Protein AF-A0A0K8Q0C8-F1 (afdb_monomer_lite)

Sequence (95 aa):
MPLPAGSHTDWMTAAGIDPANFGYVDYIVSRESGWNPNAVNTSSGACGLGQQLPCGKWAGAWNDPVAALEAMNSYVGRYGGWAGAYSHWRTYRNY

Structure (mmCIF, N/CA/C/O backbone):
data_AF-A0A0K8Q0C8-F1
#
_entry.id   AF-A0A0K8Q0C8-F1
#
loop_
_atom_site.group_PDB
_atom_site.id
_atom_site.t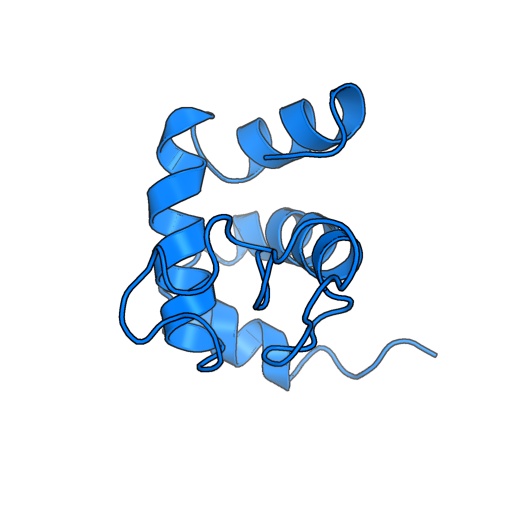ype_symbol
_atom_site.label_atom_id
_atom_site.label_alt_id
_atom_site.label_comp_id
_atom_site.label_asym_id
_atom_site.label_entity_id
_atom_site.label_seq_id
_atom_site.pdbx_PDB_ins_code
_atom_site.Cartn_x
_atom_site.Cartn_y
_atom_site.Cartn_z
_atom_site.occupancy
_atom_site.B_iso_or_equiv
_atom_site.auth_seq_id
_atom_site.auth_comp_id
_atom_site.auth_asym_id
_atom_site.auth_atom_id
_atom_site.pdbx_PDB_model_num
ATOM 1 N N . MET A 1 1 ? -15.457 -7.393 -14.534 1.00 39.38 1 MET A N 1
ATOM 2 C CA . MET A 1 1 ? -14.767 -8.688 -14.358 1.00 39.38 1 MET A CA 1
ATOM 3 C C . MET A 1 1 ? -13.441 -8.369 -13.680 1.00 39.38 1 MET A C 1
ATOM 5 O O . MET A 1 1 ? -12.714 -7.571 -14.261 1.00 39.38 1 MET A O 1
ATOM 9 N N . PRO A 1 2 ? -13.169 -8.813 -12.441 1.00 41.53 2 PRO A N 1
ATOM 10 C CA . PRO A 1 2 ? -11.905 -8.496 -11.777 1.00 41.53 2 PRO A CA 1
ATOM 11 C C . PRO A 1 2 ? -10.757 -9.244 -12.468 1.00 41.53 2 PRO A C 1
ATOM 13 O O . PRO A 1 2 ? -10.949 -10.374 -12.919 1.00 41.53 2 PRO A O 1
ATOM 16 N N . LEU A 1 3 ? -9.596 -8.597 -12.579 1.00 39.22 3 LEU A N 1
ATOM 17 C CA . LEU A 1 3 ? -8.364 -9.192 -13.105 1.00 39.22 3 LEU A CA 1
ATOM 18 C C . LEU A 1 3 ? -7.931 -10.382 -12.222 1.00 39.22 3 LEU A C 1
ATOM 20 O O . LEU A 1 3 ? -8.218 -10.381 -11.023 1.00 39.22 3 LEU A O 1
ATOM 24 N N . PRO A 1 4 ? -7.297 -11.420 -12.794 1.00 41.53 4 PRO A N 1
ATOM 25 C CA . PRO A 1 4 ? -7.035 -12.666 -12.087 1.00 41.53 4 PRO A CA 1
ATOM 26 C C . PRO A 1 4 ? -6.059 -12.442 -10.927 1.00 41.53 4 PRO A C 1
ATOM 28 O O . PRO A 1 4 ? -5.038 -11.778 -11.087 1.00 41.53 4 PRO A O 1
ATOM 31 N N . ALA A 1 5 ? -6.356 -13.063 -9.784 1.00 50.06 5 ALA A N 1
ATOM 32 C CA . ALA A 1 5 ? -5.619 -12.996 -8.517 1.00 50.06 5 ALA A CA 1
ATOM 33 C C . ALA A 1 5 ? -4.146 -13.477 -8.571 1.00 50.06 5 ALA A C 1
ATOM 35 O O . ALA A 1 5 ? -3.517 -13.612 -7.533 1.00 50.06 5 ALA A O 1
ATOM 36 N N . GLY A 1 6 ? -3.590 -13.750 -9.756 1.00 50.19 6 GLY A N 1
ATOM 37 C CA . GLY A 1 6 ? -2.242 -14.293 -9.934 1.00 50.19 6 GLY A CA 1
ATOM 38 C C . GLY A 1 6 ? -1.122 -13.270 -9.724 1.00 50.19 6 GLY A C 1
ATOM 39 O O . GLY A 1 6 ? -0.231 -13.522 -8.932 1.00 50.19 6 GLY A O 1
ATOM 40 N N . SER A 1 7 ? -1.153 -12.089 -10.356 1.00 77.00 7 SER A N 1
ATOM 41 C CA . SER A 1 7 ? 0.031 -11.201 -10.362 1.00 77.00 7 SER A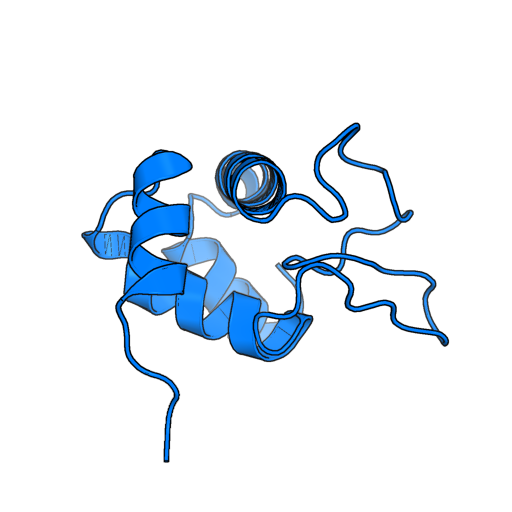 CA 1
ATOM 42 C C . SER A 1 7 ? 0.224 -10.390 -9.078 1.00 77.00 7 SER A C 1
ATOM 44 O O . SER A 1 7 ? 1.349 -10.199 -8.628 1.00 77.00 7 SER A O 1
ATOM 46 N N . HIS A 1 8 ? -0.859 -9.897 -8.473 1.00 85.56 8 HIS A N 1
ATOM 47 C CA . HIS A 1 8 ? -0.765 -9.058 -7.273 1.00 85.56 8 HIS A CA 1
ATOM 48 C C . HIS A 1 8 ? -0.454 -9.881 -6.027 1.00 85.56 8 HIS A C 1
ATOM 50 O O . HIS A 1 8 ? 0.287 -9.434 -5.156 1.00 85.56 8 HIS A O 1
ATOM 56 N N . THR A 1 9 ? -0.987 -11.101 -5.952 1.00 89.56 9 THR A N 1
ATOM 57 C CA . THR A 1 9 ? -0.671 -12.043 -4.878 1.00 89.56 9 THR A CA 1
ATOM 58 C C . THR A 1 9 ? 0.789 -12.477 -4.921 1.00 89.56 9 THR A C 1
ATOM 60 O O . THR A 1 9 ? 1.416 -12.545 -3.862 1.00 89.56 9 THR A O 1
ATOM 63 N N . ASP A 1 10 ? 1.365 -12.664 -6.111 1.00 90.06 10 ASP A N 1
ATOM 64 C CA . ASP A 1 10 ? 2.800 -12.916 -6.264 1.00 90.06 10 ASP A CA 1
ATOM 65 C C . ASP A 1 10 ? 3.632 -11.730 -5.758 1.00 90.06 10 ASP A C 1
ATOM 67 O O . ASP A 1 10 ? 4.587 -11.924 -5.007 1.00 90.06 10 ASP A O 1
ATOM 71 N N . TRP A 1 11 ? 3.238 -10.492 -6.082 1.00 92.50 11 TRP A N 1
ATOM 72 C CA . TRP A 1 11 ? 3.924 -9.298 -5.575 1.00 92.50 11 TRP A CA 1
ATOM 73 C C . TRP A 1 11 ? 3.812 -9.150 -4.058 1.00 92.50 11 TRP A C 1
ATOM 75 O O . TRP A 1 11 ? 4.801 -8.832 -3.405 1.00 92.50 11 TRP A O 1
ATOM 85 N N . MET A 1 12 ? 2.633 -9.408 -3.483 1.00 94.69 12 MET A N 1
ATOM 86 C CA . MET A 1 12 ? 2.439 -9.364 -2.031 1.00 94.69 12 MET A CA 1
ATOM 87 C C . MET A 1 12 ? 3.265 -10.436 -1.317 1.00 94.69 12 MET A C 1
ATOM 89 O O . MET A 1 12 ? 3.882 -10.153 -0.292 1.00 94.69 12 MET A O 1
ATOM 93 N N . THR A 1 13 ? 3.320 -11.643 -1.882 1.00 94.12 13 THR A N 1
ATOM 94 C CA . THR A 1 13 ? 4.157 -12.733 -1.367 1.00 94.12 13 THR A CA 1
ATOM 95 C C . THR A 1 13 ? 5.637 -12.357 -1.429 1.00 94.12 13 THR A C 1
ATOM 97 O O . THR A 1 13 ? 6.344 -12.498 -0.434 1.00 94.12 13 THR A O 1
ATOM 100 N N . ALA A 1 14 ? 6.098 -11.826 -2.567 1.00 93.06 14 ALA A N 1
ATOM 101 C CA . ALA A 1 14 ? 7.476 -11.371 -2.743 1.00 93.06 14 ALA A CA 1
ATOM 102 C C . ALA A 1 14 ? 7.843 -10.233 -1.776 1.00 93.06 14 ALA A C 1
ATOM 104 O O . ALA A 1 14 ? 8.952 -10.216 -1.257 1.00 93.06 14 ALA A O 1
ATOM 105 N N . ALA A 1 15 ? 6.892 -9.347 -1.471 1.00 93.44 15 ALA A N 1
ATOM 106 C CA . ALA A 1 15 ? 7.049 -8.254 -0.513 1.00 93.44 15 ALA A CA 1
ATOM 107 C C . ALA A 1 15 ? 6.992 -8.694 0.967 1.00 93.44 15 ALA A C 1
ATOM 109 O O . ALA A 1 15 ? 6.983 -7.853 1.873 1.00 93.44 15 ALA A O 1
ATOM 110 N N . GLY A 1 16 ? 6.898 -10.002 1.237 1.00 94.88 16 GLY A N 1
ATOM 111 C CA . GLY A 1 16 ? 6.859 -10.556 2.591 1.00 94.88 16 GLY A CA 1
ATOM 112 C C . GLY A 1 16 ? 5.571 -10.243 3.357 1.00 94.88 16 GLY A C 1
ATOM 113 O O . GLY A 1 16 ? 5.574 -10.213 4.589 1.00 94.88 16 GLY A O 1
ATOM 114 N N . ILE A 1 17 ? 4.469 -9.972 2.654 1.00 95.56 17 ILE A N 1
ATOM 115 C CA . ILE A 1 17 ? 3.164 -9.753 3.279 1.00 95.56 17 ILE A CA 1
ATOM 116 C C . ILE A 1 17 ? 2.562 -11.115 3.633 1.00 95.56 17 ILE A C 1
ATOM 118 O O . ILE A 1 17 ? 2.501 -12.019 2.802 1.00 95.56 17 ILE A O 1
ATOM 122 N N . ASP A 1 18 ? 2.089 -11.256 4.870 1.00 94.50 18 ASP A N 1
ATOM 123 C CA . ASP A 1 18 ? 1.383 -12.462 5.303 1.00 94.50 18 ASP A CA 1
ATOM 124 C C . ASP A 1 18 ? 0.100 -12.660 4.463 1.00 94.50 18 ASP A C 1
ATOM 126 O O . ASP A 1 18 ? -0.688 -11.712 4.351 1.00 94.50 18 ASP A O 1
ATOM 130 N N . PRO A 1 19 ? -0.160 -13.861 3.908 1.00 92.56 19 PRO A N 1
ATOM 131 C CA . PRO A 1 19 ? -1.387 -14.158 3.169 1.00 92.56 19 PRO A CA 1
ATOM 132 C C . PRO A 1 19 ? -2.684 -13.802 3.906 1.00 92.56 19 PRO A C 1
ATOM 134 O O . PRO A 1 19 ? -3.668 -13.423 3.267 1.00 92.56 19 PRO A O 1
ATOM 137 N N . ALA A 1 20 ? -2.693 -13.848 5.242 1.00 93.19 20 ALA A N 1
ATOM 138 C CA . ALA A 1 20 ? -3.825 -13.418 6.063 1.00 93.19 20 ALA A CA 1
ATOM 139 C C . ALA A 1 20 ? -4.163 -11.924 5.888 1.00 93.19 20 ALA A C 1
ATOM 141 O O . ALA A 1 20 ? -5.299 -11.513 6.123 1.00 93.19 20 ALA A O 1
ATOM 142 N N . ASN A 1 21 ? -3.202 -11.109 5.444 1.00 95.62 21 ASN A N 1
ATOM 143 C CA . ASN A 1 21 ? -3.374 -9.678 5.209 1.00 95.62 21 ASN A CA 1
ATOM 144 C C . ASN A 1 21 ? -3.734 -9.322 3.760 1.00 95.62 21 ASN A C 1
ATOM 146 O O . ASN A 1 21 ? -4.091 -8.170 3.509 1.00 95.62 21 ASN A O 1
ATOM 150 N N . PHE A 1 22 ? -3.691 -10.263 2.809 1.00 94.19 22 PHE A N 1
ATOM 151 C CA . PHE A 1 22 ? -3.899 -9.963 1.383 1.00 94.19 22 PHE A CA 1
ATOM 152 C C . PHE A 1 22 ? -5.232 -9.273 1.096 1.00 94.19 22 PHE A C 1
ATOM 154 O O . PHE A 1 22 ? -5.281 -8.363 0.275 1.00 94.19 22 PHE A O 1
ATOM 161 N N . GLY A 1 23 ? -6.301 -9.630 1.814 1.00 93.06 23 GLY A N 1
ATOM 162 C CA . GLY A 1 23 ? -7.595 -8.961 1.661 1.00 93.06 23 GLY A CA 1
ATOM 163 C C . GLY A 1 23 ? -7.567 -7.479 2.057 1.00 93.06 23 GLY A C 1
ATOM 164 O O . GLY A 1 23 ? -8.218 -6.654 1.418 1.00 93.06 23 GLY A O 1
ATOM 165 N N . TYR A 1 24 ? -6.793 -7.113 3.083 1.00 96.06 24 TYR A N 1
ATOM 166 C CA . TYR A 1 24 ? -6.628 -5.715 3.489 1.00 96.06 24 TYR A CA 1
ATOM 167 C C . TYR A 1 24 ? -5.759 -4.942 2.499 1.00 96.06 24 TYR A C 1
ATOM 169 O O . TYR A 1 24 ? -6.086 -3.804 2.160 1.00 96.06 24 TYR A O 1
ATOM 177 N N . VAL A 1 25 ? -4.686 -5.570 2.013 1.00 95.81 25 VAL A N 1
ATOM 178 C CA . VAL A 1 25 ? -3.783 -4.975 1.022 1.00 95.81 25 VAL A CA 1
ATOM 179 C C . VAL A 1 25 ? -4.535 -4.701 -0.274 1.00 95.81 25 VAL A C 1
ATOM 181 O O . VAL A 1 25 ? -4.539 -3.565 -0.738 1.00 95.81 25 VAL A O 1
ATOM 184 N N . ASP A 1 26 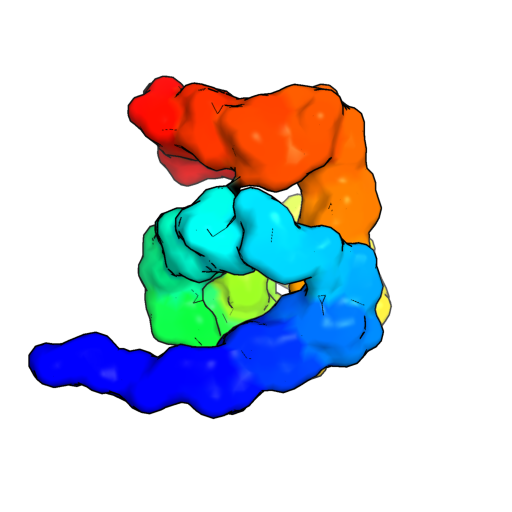? -5.246 -5.700 -0.804 1.00 94.69 26 ASP A N 1
ATOM 185 C CA . ASP A 1 26 ? -6.059 -5.561 -2.013 1.00 94.69 26 ASP A CA 1
ATOM 186 C C . ASP A 1 26 ? -7.095 -4.447 -1.879 1.00 94.69 26 ASP A C 1
ATOM 188 O O . ASP A 1 26 ? -7.234 -3.613 -2.777 1.00 94.69 26 ASP A O 1
ATOM 192 N N . TYR A 1 27 ? -7.764 -4.369 -0.726 1.00 94.00 27 TYR A N 1
ATOM 193 C CA . TYR A 1 27 ? -8.740 -3.323 -0.466 1.00 94.00 27 TYR A CA 1
ATOM 194 C C . TYR A 1 27 ? -8.119 -1.923 -0.549 1.00 94.00 27 TYR A C 1
ATOM 196 O O . TYR A 1 27 ? -8.707 -1.057 -1.203 1.00 94.00 27 TYR A O 1
ATOM 204 N N . ILE A 1 28 ? -6.981 -1.696 0.120 1.00 95.31 28 ILE A N 1
ATOM 205 C CA . ILE A 1 28 ? -6.309 -0.390 0.181 1.00 95.31 28 ILE A CA 1
ATOM 206 C C . ILE A 1 28 ? -5.684 -0.057 -1.177 1.00 95.31 28 ILE A C 1
ATOM 208 O O . ILE A 1 28 ? -6.036 0.960 -1.769 1.00 95.31 28 ILE A O 1
ATOM 212 N N . VAL A 1 29 ? -4.833 -0.929 -1.726 1.00 94.62 29 VAL A N 1
ATOM 213 C CA . VAL A 1 29 ? -4.103 -0.685 -2.985 1.00 94.62 29 VAL A CA 1
ATOM 214 C C . VAL A 1 29 ? -5.058 -0.456 -4.159 1.00 94.62 29 VAL A C 1
ATOM 216 O O . VAL A 1 29 ? -4.837 0.449 -4.968 1.00 94.62 29 VAL A O 1
ATOM 219 N N . SER A 1 30 ? -6.174 -1.192 -4.226 1.00 93.19 30 SER A N 1
ATOM 220 C CA . SER A 1 30 ? -7.200 -0.966 -5.252 1.00 93.19 30 SER A CA 1
ATOM 221 C C . SER A 1 30 ? -7.805 0.440 -5.198 1.00 93.19 30 SER A C 1
ATOM 223 O O . SER A 1 30 ? -8.220 0.966 -6.227 1.00 93.19 30 SER A O 1
ATOM 225 N N . ARG A 1 31 ? -7.875 1.061 -4.016 1.00 93.62 31 ARG A N 1
ATOM 226 C CA . ARG A 1 31 ? -8.437 2.409 -3.828 1.00 93.62 31 ARG A CA 1
ATOM 227 C C . ARG A 1 31 ? -7.410 3.514 -4.006 1.00 93.62 31 ARG A C 1
ATOM 229 O O . ARG A 1 31 ? -7.779 4.585 -4.473 1.00 93.62 31 ARG A O 1
ATOM 236 N N . GLU A 1 32 ? -6.162 3.246 -3.646 1.00 93.00 32 GLU A N 1
ATOM 237 C CA . GLU A 1 32 ? -5.062 4.190 -3.821 1.00 93.00 32 GLU A CA 1
ATOM 238 C C . GLU A 1 32 ? -4.675 4.315 -5.302 1.00 93.00 32 GLU A C 1
ATOM 240 O O . GLU A 1 32 ? -4.567 5.415 -5.835 1.00 93.00 32 GLU A O 1
ATOM 245 N N . SER A 1 33 ? -4.502 3.193 -6.003 1.00 92.50 33 SER A N 1
ATOM 246 C CA . SER A 1 33 ? -3.907 3.186 -7.348 1.00 92.50 33 SER A CA 1
ATOM 247 C C . SER A 1 33 ? -4.641 2.324 -8.372 1.00 92.50 33 SER A C 1
ATOM 249 O O . SER A 1 33 ? -4.253 2.310 -9.540 1.00 92.50 33 SER A O 1
ATOM 251 N N . GLY A 1 34 ? -5.662 1.564 -7.960 1.00 91.44 34 GLY A N 1
ATOM 252 C CA . GLY A 1 34 ? -6.265 0.542 -8.820 1.00 91.44 34 GLY A CA 1
ATOM 253 C C . GLY A 1 34 ? -5.264 -0.543 -9.222 1.00 91.44 34 GLY A C 1
ATOM 254 O O . GLY A 1 34 ? -5.381 -1.090 -10.315 1.00 91.44 34 GLY A O 1
ATOM 255 N N . TRP A 1 35 ? -4.265 -0.803 -8.368 1.00 92.44 35 TRP A N 1
ATOM 256 C CA . TRP A 1 35 ? -3.133 -1.692 -8.645 1.00 92.44 35 TRP A CA 1
ATOM 257 C C . TRP A 1 35 ? -2.227 -1.261 -9.812 1.00 92.44 35 TRP A C 1
ATOM 259 O O . TRP A 1 35 ? -1.533 -2.087 -10.399 1.00 92.44 35 TRP A O 1
ATOM 269 N N . ASN A 1 36 ? -2.182 0.031 -10.147 1.00 91.06 36 ASN A N 1
ATOM 270 C CA . ASN A 1 36 ? -1.238 0.558 -11.132 1.00 91.06 36 ASN A CA 1
ATOM 271 C C . ASN A 1 36 ? 0.047 1.070 -10.442 1.00 91.06 36 ASN A C 1
ATOM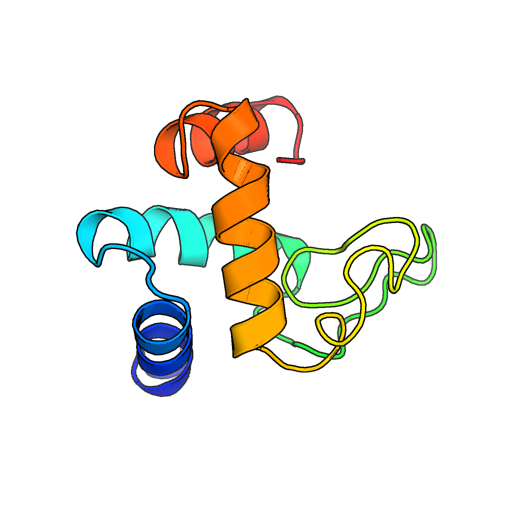 273 O O . ASN A 1 36 ? 0.004 2.127 -9.806 1.00 91.06 36 ASN A O 1
ATOM 277 N N . PRO A 1 37 ? 1.213 0.405 -10.601 1.00 89.00 37 PRO A N 1
ATOM 278 C CA . PRO A 1 37 ? 2.474 0.862 -10.009 1.00 89.00 37 PRO A CA 1
ATOM 279 C C . PRO A 1 37 ? 2.940 2.215 -10.554 1.00 89.00 37 PRO A C 1
ATOM 281 O O . PRO A 1 37 ? 3.702 2.910 -9.904 1.00 89.00 37 PRO A O 1
ATOM 284 N N . ASN A 1 38 ? 2.455 2.628 -11.726 1.00 89.31 38 ASN A N 1
ATOM 285 C CA . ASN A 1 38 ? 2.773 3.920 -12.333 1.00 89.31 38 ASN A CA 1
ATOM 286 C C . ASN A 1 38 ? 1.671 4.966 -12.094 1.00 89.31 38 ASN A C 1
ATOM 288 O O . ASN A 1 38 ? 1.632 5.983 -12.786 1.00 89.31 38 ASN A O 1
ATOM 292 N N . ALA A 1 39 ? 0.740 4.723 -11.164 1.00 90.88 39 ALA A N 1
ATOM 293 C CA . ALA A 1 39 ? -0.294 5.695 -10.830 1.00 90.88 39 ALA A CA 1
ATOM 294 C C . ALA A 1 39 ? 0.344 6.982 -10.300 1.00 90.88 39 ALA A C 1
ATOM 296 O O . ALA A 1 39 ? 1.147 6.941 -9.370 1.00 90.88 39 ALA A O 1
ATOM 297 N N . VAL A 1 40 ? -0.051 8.125 -10.858 1.00 90.94 40 VAL A N 1
ATOM 298 C CA . VAL A 1 40 ? 0.347 9.454 -10.388 1.00 90.94 40 VAL A CA 1
ATOM 299 C C . VAL A 1 40 ? -0.907 10.304 -10.254 1.00 90.94 40 VAL A C 1
ATOM 301 O O . VAL A 1 40 ? -1.638 10.504 -11.225 1.00 90.94 40 VAL A O 1
ATOM 304 N N . ASN A 1 41 ? -1.157 10.817 -9.054 1.00 89.44 41 ASN A N 1
ATOM 305 C CA . ASN A 1 41 ? -2.230 11.767 -8.811 1.00 89.44 41 ASN A CA 1
ATOM 306 C C . ASN A 1 41 ? -1.742 13.177 -9.152 1.00 89.44 41 ASN A C 1
ATOM 308 O O . ASN A 1 41 ? -0.884 13.735 -8.472 1.00 89.44 41 ASN A O 1
ATOM 312 N N . THR A 1 42 ? -2.307 13.769 -10.200 1.00 87.12 42 THR A N 1
ATOM 313 C CA . THR A 1 42 ? -1.913 15.092 -10.704 1.00 87.12 42 THR A CA 1
ATOM 314 C C . THR A 1 42 ? -2.266 16.241 -9.760 1.00 87.12 42 THR A C 1
ATOM 316 O O . THR A 1 42 ? -1.649 17.298 -9.847 1.00 87.12 42 THR A O 1
ATOM 319 N N . SER A 1 43 ? -3.229 16.052 -8.853 1.00 88.62 43 SER A N 1
ATOM 320 C CA . SER A 1 43 ? -3.642 17.086 -7.902 1.00 88.62 43 SER A CA 1
ATOM 321 C C . SER A 1 43 ? -2.738 17.148 -6.674 1.00 88.62 43 SER A C 1
ATOM 323 O O . SER A 1 43 ? -2.493 18.240 -6.169 1.00 88.62 43 SER A O 1
ATOM 325 N N . SER A 1 44 ? -2.293 16.001 -6.154 1.00 88.12 44 SER A N 1
ATOM 326 C CA . SER A 1 44 ? -1.473 15.932 -4.934 1.00 88.12 44 SER A CA 1
ATOM 327 C C . SER A 1 44 ? 0.009 15.681 -5.209 1.00 88.12 44 SER A C 1
ATOM 329 O O . SER A 1 44 ? 0.839 15.968 -4.353 1.00 88.12 44 SER A O 1
ATOM 331 N N . GLY A 1 45 ? 0.353 15.133 -6.376 1.00 89.38 45 GLY A N 1
ATOM 332 C CA . GLY A 1 45 ? 1.696 14.644 -6.686 1.00 89.38 45 GLY A CA 1
ATOM 333 C C . GLY A 1 45 ? 2.027 13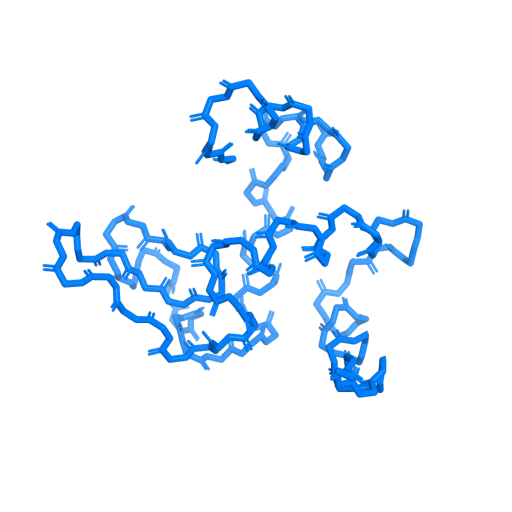.296 -6.037 1.00 89.38 45 GLY A C 1
ATOM 334 O O . GLY A 1 45 ? 3.193 12.908 -6.019 1.00 89.38 45 GLY A O 1
ATOM 335 N N . ALA A 1 46 ? 1.038 12.590 -5.483 1.00 91.62 46 ALA A N 1
ATOM 336 C CA . ALA A 1 46 ? 1.223 11.253 -4.928 1.00 91.62 46 ALA A CA 1
ATOM 337 C C . ALA A 1 46 ? 1.444 10.207 -6.034 1.00 91.62 46 ALA A C 1
ATOM 339 O O . ALA A 1 46 ? 0.891 10.347 -7.128 1.00 91.62 46 ALA A O 1
ATOM 340 N N . CYS A 1 47 ? 2.236 9.162 -5.773 1.00 91.50 47 CYS A N 1
ATOM 341 C CA . CYS A 1 47 ? 2.533 8.157 -6.798 1.00 91.50 47 CYS A CA 1
ATOM 342 C C . CYS A 1 47 ? 2.681 6.720 -6.289 1.00 91.50 47 CYS A C 1
ATOM 344 O O . CYS A 1 47 ? 2.882 6.479 -5.099 1.00 91.50 47 CYS A O 1
ATOM 346 N N . GLY A 1 48 ? 2.617 5.765 -7.214 1.00 91.75 48 GLY A N 1
ATOM 347 C CA . GLY A 1 48 ? 2.813 4.345 -6.943 1.00 91.75 48 GLY A CA 1
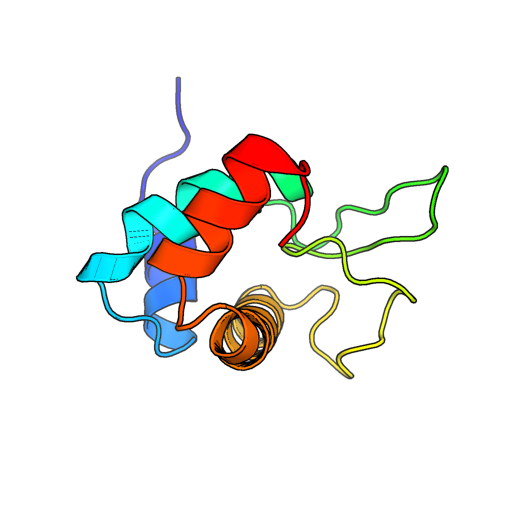ATOM 348 C C . GLY A 1 48 ? 1.602 3.658 -6.323 1.00 91.75 48 GLY A C 1
ATOM 349 O O . GLY A 1 48 ? 0.546 4.271 -6.124 1.00 91.75 48 GLY A O 1
ATOM 350 N N . LEU A 1 49 ? 1.775 2.373 -5.991 1.00 92.75 49 LEU A N 1
ATOM 351 C CA . LEU A 1 49 ? 0.701 1.519 -5.467 1.00 92.75 49 LEU A CA 1
ATOM 352 C C . LEU A 1 49 ? 0.037 2.090 -4.213 1.00 92.75 49 LEU A C 1
ATOM 354 O O . LEU A 1 49 ? -1.183 2.032 -4.080 1.00 92.75 49 LEU A O 1
ATOM 358 N N . GLY A 1 50 ? 0.849 2.665 -3.329 1.00 90.81 50 GLY A N 1
ATOM 359 C CA . GLY A 1 50 ? 0.410 3.247 -2.069 1.00 90.81 50 GLY A CA 1
ATOM 360 C C . GLY A 1 50 ? 0.155 4.751 -2.098 1.00 90.81 50 GLY A C 1
ATOM 361 O O . GLY A 1 50 ? -0.001 5.315 -1.019 1.00 90.81 50 GLY A O 1
ATOM 362 N N . GLN A 1 51 ? 0.187 5.393 -3.277 1.00 91.50 51 GLN A N 1
ATOM 363 C CA . GLN A 1 51 ? 0.054 6.850 -3.436 1.00 91.50 51 GLN A CA 1
ATOM 364 C C . GLN A 1 51 ? 0.926 7.628 -2.437 1.00 91.50 51 GLN A C 1
ATOM 366 O O . GLN A 1 51 ? 0.469 8.486 -1.681 1.00 91.50 51 GLN A O 1
ATOM 371 N N . GLN A 1 52 ? 2.220 7.315 -2.423 1.00 88.00 52 GLN A N 1
ATOM 372 C CA . GLN A 1 52 ? 3.163 7.948 -1.509 1.00 88.00 52 GLN A CA 1
ATOM 373 C C . GLN A 1 52 ? 3.344 9.436 -1.822 1.00 88.00 52 GLN A C 1
ATOM 375 O O . GLN A 1 52 ? 3.495 9.832 -2.981 1.00 88.00 52 GLN A O 1
ATOM 380 N N . LEU A 1 53 ? 3.382 10.243 -0.760 1.00 87.56 53 LEU A N 1
ATOM 381 C CA . LEU A 1 53 ? 3.624 11.680 -0.810 1.00 87.56 53 LEU A CA 1
ATOM 382 C C . LEU A 1 53 ? 4.795 12.059 0.125 1.00 87.56 53 LEU A C 1
ATOM 384 O O . LEU A 1 53 ? 4.752 11.700 1.309 1.00 87.56 53 LEU A O 1
ATOM 388 N N . PRO A 1 54 ? 5.821 12.791 -0.353 1.00 89.38 54 PRO A N 1
ATOM 389 C CA . PRO A 1 54 ? 6.069 13.126 -1.761 1.00 89.38 54 PRO A CA 1
ATOM 390 C C . PRO A 1 54 ? 6.307 11.872 -2.619 1.00 89.38 54 PRO A C 1
ATOM 392 O O . PRO A 1 54 ? 6.710 10.829 -2.101 1.00 89.38 54 PRO A O 1
ATOM 395 N N . CYS A 1 55 ? 6.074 11.969 -3.931 1.00 85.12 55 CYS A N 1
ATOM 396 C CA . CYS A 1 55 ? 6.449 10.889 -4.840 1.00 85.12 55 CYS A CA 1
ATOM 397 C C . CYS A 1 55 ? 7.949 10.584 -4.716 1.00 85.12 55 CYS A C 1
ATOM 399 O O . CYS A 1 55 ? 8.769 11.501 -4.677 1.00 85.12 55 CYS A O 1
ATOM 401 N N . GLY A 1 56 ? 8.308 9.302 -4.617 1.00 80.00 56 GLY A N 1
ATOM 402 C CA . GLY A 1 56 ? 9.692 8.884 -4.382 1.00 80.00 56 GLY A CA 1
ATOM 403 C C . GLY A 1 56 ? 10.162 8.990 -2.926 1.00 80.00 56 GLY A C 1
ATOM 404 O O . GLY A 1 56 ? 11.348 8.797 -2.672 1.00 80.00 56 GLY A O 1
ATOM 405 N N . LYS A 1 57 ? 9.258 9.246 -1.963 1.00 83.81 57 LYS A N 1
ATOM 406 C CA . LYS A 1 57 ? 9.538 9.157 -0.514 1.00 83.81 57 LYS A CA 1
ATOM 407 C C . LYS A 1 57 ? 10.209 7.830 -0.142 1.00 83.81 57 LYS A C 1
ATOM 409 O O . LYS A 1 57 ? 11.100 7.800 0.702 1.00 83.81 57 LYS A O 1
ATOM 414 N N . TRP A 1 58 ? 9.774 6.745 -0.766 1.00 83.56 58 TRP A N 1
ATOM 415 C CA . TRP A 1 58 ? 10.374 5.425 -0.696 1.00 83.56 58 TRP A CA 1
ATOM 416 C C . TRP A 1 58 ? 11.262 5.242 -1.928 1.00 83.56 58 TRP A C 1
ATOM 418 O O . TRP A 1 58 ? 10.779 4.995 -3.038 1.00 83.56 58 TRP A O 1
ATOM 428 N N . ALA A 1 59 ? 12.567 5.446 -1.738 1.00 73.88 59 ALA A N 1
ATOM 429 C CA . ALA A 1 59 ? 13.556 5.363 -2.807 1.00 73.88 59 ALA A CA 1
ATOM 430 C C . ALA A 1 59 ? 13.490 3.994 -3.509 1.00 73.88 59 ALA A C 1
ATOM 432 O O . ALA A 1 59 ? 13.468 2.961 -2.850 1.00 73.88 59 ALA A O 1
ATOM 433 N N . GLY A 1 60 ? 13.426 3.995 -4.846 1.00 70.88 60 GLY A N 1
ATOM 434 C CA . GLY A 1 60 ? 13.329 2.773 -5.661 1.00 70.88 60 GLY A CA 1
ATOM 435 C C . GLY A 1 60 ? 11.960 2.079 -5.660 1.00 70.88 60 GLY A C 1
ATOM 436 O O . GLY A 1 60 ? 11.754 1.162 -6.442 1.00 70.88 60 GLY A O 1
ATOM 437 N N . ALA A 1 61 ? 11.008 2.539 -4.846 1.00 75.62 61 ALA A N 1
ATOM 438 C CA . ALA A 1 61 ? 9.745 1.844 -4.597 1.00 75.62 61 ALA A CA 1
ATOM 439 C C . ALA A 1 61 ? 8.520 2.527 -5.222 1.00 75.62 61 ALA A C 1
ATOM 441 O O . ALA A 1 61 ? 7.388 2.182 -4.905 1.00 75.62 61 ALA A O 1
ATOM 442 N N . TRP A 1 62 ? 8.699 3.552 -6.061 1.00 76.62 62 TRP A N 1
ATOM 443 C CA . TRP A 1 62 ? 7.548 4.289 -6.586 1.00 76.62 62 TRP A CA 1
ATOM 444 C C . TRP A 1 62 ? 6.873 3.611 -7.778 1.00 76.62 62 TRP A C 1
ATOM 446 O O . TRP A 1 62 ? 5.660 3.732 -7.891 1.00 76.62 62 TRP A O 1
ATOM 456 N N . ASN A 1 63 ? 7.628 2.898 -8.619 1.00 83.19 63 ASN A N 1
ATOM 457 C CA . ASN A 1 63 ? 7.130 2.207 -9.812 1.00 83.19 63 ASN A CA 1
ATOM 458 C C . ASN A 1 63 ? 7.402 0.693 -9.824 1.00 83.19 63 ASN A C 1
ATOM 460 O O . ASN A 1 63 ? 6.797 -0.016 -10.627 1.00 83.19 63 ASN A O 1
ATOM 464 N N . ASP A 1 64 ? 8.278 0.192 -8.950 1.00 89.69 64 ASP A N 1
ATOM 465 C CA . ASP A 1 64 ? 8.436 -1.242 -8.718 1.00 89.69 64 ASP A CA 1
ATOM 466 C C . ASP A 1 64 ? 7.339 -1.726 -7.749 1.00 89.69 64 ASP A C 1
ATOM 468 O O . ASP A 1 64 ? 7.261 -1.227 -6.622 1.00 89.69 64 ASP A O 1
ATOM 472 N N . PRO A 1 65 ? 6.467 -2.664 -8.159 1.00 90.00 65 PRO A N 1
ATOM 473 C CA . PRO A 1 65 ? 5.338 -3.088 -7.340 1.00 90.00 65 PRO A CA 1
ATOM 474 C C . PRO A 1 65 ? 5.749 -3.825 -6.062 1.00 90.00 65 PRO A C 1
ATOM 476 O O . PRO A 1 65 ? 5.069 -3.681 -5.048 1.00 90.00 65 PRO A O 1
ATOM 479 N N . VAL A 1 66 ? 6.837 -4.600 -6.084 1.00 92.12 66 VAL A N 1
ATOM 480 C CA . VAL A 1 66 ? 7.285 -5.364 -4.913 1.00 92.12 66 VAL A CA 1
ATOM 481 C C . VAL A 1 66 ? 7.897 -4.408 -3.901 1.00 92.12 66 VAL A C 1
ATOM 483 O O . VAL A 1 66 ? 7.451 -4.377 -2.758 1.00 92.12 66 VAL A O 1
ATOM 486 N N . ALA A 1 67 ? 8.815 -3.542 -4.333 1.00 91.12 67 ALA A N 1
ATOM 487 C CA . ALA A 1 67 ? 9.417 -2.543 -3.453 1.00 91.12 67 ALA A CA 1
ATOM 488 C C . ALA A 1 67 ? 8.366 -1.559 -2.897 1.00 91.12 67 ALA A C 1
ATOM 490 O O . ALA A 1 67 ? 8.438 -1.160 -1.731 1.00 91.12 67 ALA A O 1
ATOM 491 N N . ALA A 1 68 ? 7.348 -1.196 -3.692 1.00 92.38 68 ALA A N 1
ATOM 492 C CA . ALA A 1 68 ? 6.212 -0.401 -3.222 1.00 92.38 68 ALA A CA 1
ATOM 493 C C . ALA A 1 68 ? 5.457 -1.107 -2.087 1.00 92.38 68 ALA A C 1
ATOM 495 O O . ALA A 1 68 ? 5.169 -0.491 -1.060 1.00 92.38 68 ALA A O 1
ATOM 496 N N . LEU A 1 69 ? 5.149 -2.395 -2.258 1.00 94.12 69 LEU A N 1
ATOM 497 C CA . LEU A 1 69 ? 4.442 -3.192 -1.259 1.00 94.12 69 LEU A CA 1
ATOM 498 C C . LEU A 1 69 ? 5.289 -3.445 -0.008 1.00 94.12 69 LEU A C 1
ATOM 500 O O . LEU A 1 69 ? 4.738 -3.390 1.086 1.00 94.12 69 LEU A O 1
ATOM 504 N N . GLU A 1 70 ? 6.603 -3.646 -0.127 1.00 94.00 70 GLU A N 1
ATOM 505 C CA . GLU A 1 70 ? 7.520 -3.747 1.019 1.00 94.00 70 GLU A CA 1
ATOM 506 C C . GLU A 1 70 ? 7.515 -2.454 1.843 1.00 94.00 70 GLU A C 1
ATOM 508 O O . GLU A 1 70 ? 7.383 -2.473 3.072 1.00 94.00 70 GLU A O 1
ATOM 513 N N . ALA A 1 71 ? 7.595 -1.309 1.160 1.00 93.25 71 ALA A N 1
ATOM 514 C CA . ALA A 1 71 ? 7.556 -0.006 1.805 1.00 93.25 71 ALA A CA 1
ATOM 515 C C . ALA A 1 71 ? 6.198 0.262 2.473 1.00 93.25 71 ALA A C 1
ATOM 517 O O . ALA A 1 71 ? 6.157 0.734 3.614 1.00 93.25 71 ALA A O 1
ATOM 518 N N . MET A 1 72 ? 5.090 -0.099 1.814 1.00 94.44 72 MET A N 1
ATOM 519 C CA . MET A 1 72 ? 3.754 -0.055 2.414 1.00 94.44 72 MET A CA 1
ATOM 520 C C . MET A 1 72 ? 3.658 -0.971 3.638 1.00 94.44 72 MET A C 1
ATOM 522 O O . MET A 1 72 ? 3.164 -0.535 4.674 1.00 94.44 72 MET A O 1
ATOM 526 N N . ASN A 1 73 ? 4.160 -2.205 3.547 1.00 95.25 73 ASN A N 1
ATOM 527 C CA . ASN A 1 73 ? 4.124 -3.197 4.622 1.00 95.25 73 ASN A CA 1
ATOM 528 C C . ASN A 1 73 ? 4.873 -2.702 5.874 1.00 95.25 73 ASN A C 1
ATOM 530 O O . ASN A 1 73 ? 4.381 -2.831 6.993 1.00 95.25 73 ASN A O 1
ATOM 534 N N . SER A 1 74 ? 6.022 -2.047 5.685 1.00 93.62 74 SER A N 1
ATOM 535 C CA . SER A 1 74 ? 6.746 -1.369 6.767 1.00 93.62 74 SER A CA 1
ATOM 536 C C . SER A 1 74 ? 5.953 -0.183 7.333 1.00 93.62 74 SER A C 1
ATOM 538 O O . SER A 1 74 ? 5.801 -0.029 8.548 1.00 93.62 74 SER A O 1
ATOM 540 N N . TYR A 1 75 ? 5.379 0.641 6.453 1.00 92.88 75 TYR A N 1
ATOM 541 C CA . TYR A 1 75 ? 4.655 1.847 6.839 1.00 92.88 75 TYR A CA 1
ATOM 542 C C . TYR A 1 75 ? 3.375 1.553 7.632 1.00 92.88 75 TYR A C 1
ATOM 544 O O . TYR A 1 75 ? 3.117 2.237 8.626 1.00 92.88 75 TYR A O 1
ATOM 552 N N . VAL A 1 76 ? 2.612 0.509 7.279 1.00 95.44 76 VAL A N 1
ATOM 553 C CA . VAL A 1 76 ? 1.378 0.145 8.000 1.00 95.44 76 VAL A CA 1
ATOM 554 C C . VAL A 1 76 ? 1.625 -0.305 9.442 1.00 95.44 76 VAL A C 1
ATOM 556 O O . VAL A 1 76 ? 0.692 -0.317 10.248 1.00 95.44 76 VAL A O 1
ATOM 559 N N . GLY A 1 77 ? 2.876 -0.601 9.817 1.00 93.94 77 GLY A N 1
ATOM 560 C CA . GLY A 1 77 ? 3.262 -0.876 11.202 1.00 93.94 77 GLY A CA 1
ATOM 561 C C . GLY A 1 77 ? 2.824 0.226 12.176 1.00 93.94 77 GLY A C 1
ATOM 562 O O . GLY A 1 77 ? 2.442 -0.067 13.307 1.00 93.94 77 GLY A O 1
ATOM 563 N N . ARG A 1 78 ? 2.742 1.485 11.721 1.00 95.25 78 ARG A N 1
ATOM 564 C CA . ARG A 1 78 ? 2.262 2.612 12.542 1.00 95.25 78 ARG A CA 1
ATOM 565 C C . ARG A 1 78 ? 0.772 2.549 12.909 1.00 95.25 78 ARG A C 1
ATOM 567 O O . ARG A 1 78 ? 0.352 3.261 13.816 1.00 95.25 78 ARG A O 1
ATOM 574 N N . TYR A 1 79 ? -0.012 1.720 12.220 1.00 95.38 79 TYR A N 1
ATOM 575 C CA . TYR A 1 79 ? -1.425 1.463 12.522 1.00 95.38 79 TYR A CA 1
ATOM 576 C C . TYR A 1 79 ? -1.624 0.139 13.265 1.00 95.38 79 TYR A C 1
ATOM 578 O O . TYR A 1 79 ? -2.760 -0.264 13.488 1.00 95.38 79 TYR A O 1
ATOM 586 N N . GLY A 1 80 ? -0.544 -0.556 13.636 1.00 95.69 80 GLY A N 1
ATOM 587 C CA . GLY A 1 80 ? -0.617 -1.926 14.147 1.00 95.69 80 GLY A CA 1
ATOM 588 C C . GLY A 1 80 ? -0.769 -2.977 13.041 1.00 95.69 80 GLY A C 1
ATOM 589 O O . GLY A 1 80 ? -1.289 -4.059 13.298 1.00 95.69 80 GLY A O 1
ATOM 590 N N . GLY A 1 81 ? -0.337 -2.665 11.813 1.00 96.31 81 GLY A N 1
ATOM 591 C CA . GLY A 1 81 ? -0.381 -3.560 10.655 1.00 96.31 81 GLY A CA 1
ATOM 592 C C . GLY A 1 81 ? -1.560 -3.299 9.712 1.00 96.31 81 GLY A C 1
ATOM 593 O O . GLY A 1 81 ? -2.316 -2.337 9.864 1.00 96.31 81 GLY A O 1
ATOM 594 N N . TRP A 1 82 ? -1.728 -4.179 8.721 1.00 96.75 82 TRP A N 1
ATOM 595 C CA . TRP A 1 82 ? -2.703 -4.015 7.635 1.00 96.75 82 TRP A CA 1
ATOM 596 C C . TRP A 1 82 ? -4.160 -3.906 8.101 1.00 96.75 82 TRP A C 1
ATOM 598 O O . TRP A 1 82 ? -4.911 -3.098 7.559 1.00 96.75 82 TRP A O 1
ATOM 608 N N . ALA A 1 83 ? -4.565 -4.654 9.130 1.00 96.81 83 ALA A N 1
ATOM 609 C CA . ALA A 1 83 ? -5.921 -4.571 9.681 1.00 96.81 83 ALA A CA 1
ATOM 610 C C . ALA A 1 83 ? -6.216 -3.198 10.323 1.00 96.81 83 ALA A C 1
ATOM 612 O O . ALA A 1 83 ? -7.316 -2.647 10.186 1.00 96.81 83 ALA A O 1
ATOM 613 N N . GLY A 1 84 ? -5.224 -2.618 11.003 1.00 97.50 84 GLY A N 1
ATOM 614 C CA . GLY A 1 84 ? -5.328 -1.279 11.576 1.00 97.50 84 GLY A CA 1
ATOM 615 C C . GLY A 1 84 ? -5.335 -0.193 10.503 1.00 97.50 84 GLY A C 1
ATOM 616 O O . GLY A 1 84 ? -6.180 0.702 10.543 1.00 97.50 84 GLY A O 1
ATOM 617 N N . ALA A 1 85 ? -4.477 -0.329 9.489 1.00 97.25 85 ALA A N 1
ATOM 618 C CA . ALA A 1 85 ? -4.459 0.546 8.318 1.00 97.25 85 ALA A CA 1
ATOM 619 C C . ALA A 1 85 ? -5.804 0.518 7.571 1.00 97.25 85 ALA A C 1
ATOM 621 O O . ALA A 1 85 ? -6.366 1.564 7.257 1.00 97.25 85 ALA A O 1
ATOM 622 N N . TYR A 1 86 ? -6.393 -0.665 7.380 1.00 96.50 86 TYR A N 1
ATOM 623 C CA . TYR A 1 86 ? -7.729 -0.828 6.801 1.00 96.50 86 TYR A CA 1
ATOM 624 C C . TYR A 1 86 ? -8.809 -0.093 7.607 1.00 96.50 86 TYR A C 1
ATOM 626 O O . TYR A 1 86 ? -9.659 0.604 7.044 1.00 96.50 86 TYR A O 1
ATOM 634 N N . SER A 1 87 ? -8.768 -0.221 8.934 1.00 97.12 87 SER A N 1
ATOM 635 C CA . SER A 1 87 ? -9.718 0.444 9.832 1.00 97.12 87 SER A CA 1
ATOM 636 C C . SER A 1 87 ? -9.578 1.970 9.781 1.00 97.12 87 SER A C 1
ATOM 638 O O . SER A 1 87 ? -10.584 2.684 9.723 1.00 97.12 87 SER A O 1
ATOM 640 N N . HIS A 1 88 ? -8.340 2.472 9.727 1.00 96.56 88 HIS A N 1
ATOM 641 C CA . HIS A 1 88 ? -8.046 3.891 9.534 1.00 96.56 88 HIS A CA 1
ATOM 642 C C . HIS A 1 88 ? -8.574 4.389 8.182 1.00 96.56 88 HIS A C 1
ATOM 644 O O . HIS A 1 88 ? -9.333 5.359 8.137 1.00 96.56 88 HIS A O 1
ATOM 650 N N . TRP A 1 89 ? -8.293 3.655 7.102 1.00 96.19 89 TRP A N 1
ATOM 651 C CA . TRP A 1 89 ? -8.721 3.995 5.746 1.00 96.19 89 TRP A CA 1
ATOM 652 C C . TRP A 1 89 ? -10.232 4.132 5.625 1.00 96.19 89 TRP A C 1
ATOM 654 O O . TRP A 1 89 ? -10.734 5.086 5.028 1.00 96.19 89 TRP A O 1
ATOM 664 N N . ARG A 1 90 ? -10.992 3.222 6.244 1.00 95.38 90 ARG A N 1
ATOM 665 C CA . ARG A 1 90 ? -12.461 3.298 6.252 1.00 95.38 90 ARG A CA 1
ATOM 666 C C . ARG A 1 90 ? -13.008 4.596 6.846 1.00 95.38 90 ARG A C 1
ATOM 668 O O . ARG A 1 90 ? -14.120 4.979 6.489 1.00 95.38 90 ARG A O 1
ATOM 675 N N . THR A 1 91 ? -12.241 5.249 7.713 1.00 95.88 91 THR A N 1
ATOM 676 C CA . THR A 1 91 ? -12.637 6.475 8.411 1.00 95.88 91 THR A CA 1
ATOM 677 C C . THR A 1 91 ? -12.072 7.719 7.725 1.00 95.88 91 THR A C 1
ATOM 679 O O . THR A 1 91 ? -12.818 8.653 7.446 1.00 95.88 91 THR A O 1
ATOM 682 N N . TYR A 1 92 ? -10.776 7.716 7.407 1.00 95.31 92 TYR A N 1
ATOM 683 C CA . TYR A 1 92 ? -10.035 8.906 6.974 1.00 95.31 92 TYR A CA 1
ATOM 684 C C . TYR A 1 92 ? -9.670 8.919 5.487 1.00 95.31 92 TYR A C 1
ATOM 686 O O . TYR A 1 92 ? -9.201 9.939 4.991 1.00 95.31 92 TYR A O 1
ATOM 694 N N . ARG A 1 93 ? -9.924 7.819 4.759 1.00 92.12 93 ARG A N 1
ATOM 695 C CA . ARG A 1 93 ? -9.584 7.648 3.332 1.00 92.12 93 ARG A CA 1
ATOM 696 C C . ARG A 1 93 ? -8.085 7.776 3.032 1.00 92.12 93 ARG A C 1
ATOM 698 O O . ARG A 1 93 ? -7.711 8.123 1.920 1.00 92.12 93 ARG A O 1
ATOM 705 N N . ASN A 1 94 ? -7.251 7.497 4.027 1.00 90.19 94 ASN A N 1
ATOM 706 C CA . ASN A 1 94 ? -5.805 7.354 3.925 1.00 90.19 94 ASN A CA 1
ATOM 707 C C . ASN A 1 94 ? -5.346 6.248 4.888 1.00 90.19 94 ASN A C 1
ATOM 709 O O . ASN A 1 94 ? -6.157 5.689 5.630 1.00 90.19 94 ASN A O 1
ATOM 713 N N . TYR A 1 95 ? -4.067 5.901 4.844 1.00 89.75 95 TYR A N 1
ATOM 714 C CA . TYR A 1 95 ? -3.486 4.849 5.665 1.00 89.75 95 TYR A CA 1
ATOM 715 C C . TYR A 1 95 ? -2.028 5.150 5.975 1.00 89.75 95 TYR A C 1
ATOM 717 O O . TYR A 1 95 ? -1.540 6.306 5.887 1.00 89.75 95 TYR A O 1
#

pLDDT: mean 88.33, std 12.75, range [39.22, 97.5]

Secondary structure (DSSP, 8-state):
-PPPTHHHHHHHHHTT--GGGHHHHHHHHHHHTTT-TT-B-TTT--BTTTTBSSTTSSTT-SS-HHHHHHHHHHHGGGGTSHHHHHHHHHHHS--

Radius of gyration: 12.18 Å; chains: 1; bounding box: 28×31×28 Å

Foldseek 3Di:
DDDDPPPLVVLCVLLVHDPVLVVLLCVQLCLQAVQQLQDADPVQCFAGSQRDPVQCPQPPQSNDSNSVSNVVQVVCVVLVGSVSQSVCCVPPVHD